Protein AF-H1W0M3-F1 (afdb_monomer_lite)

Radius of gyration: 26.69 Å; chains: 1; bounding box: 44×54×62 Å

Sequence (100 aa):
MSAAAMDHSSKRPPLNLEHHFSTVTQRRTPSKMKEYYKYFEIPGIGNLAGGLPHSSLFPFDTLEAQAAKPERWEPSPIPDDGTTAGKDKEKDVKAAGHVT

Foldseek 3Di:
DDDPPDPPVPDDDDDDPCVPDDPVRVPDDDDPLVVCVVVVPPPPDDDPPNPDDDPVVDPDDDDDDDDDDPVVDDDDDDDDPDDDDDDDDDDDPPDPDDDD

Organism: Colletotrichum higginsianum (strain IMI 349063) (NCBI:txid759273)

pLDDT: mean 77.93, std 18.95, range [37.31, 97.81]

Structure (mmCIF, N/CA/C/O backbone):
data_AF-H1W0M3-F1
#
_entry.id   AF-H1W0M3-F1
#
loop_
_atom_site.group_PDB
_atom_site.id
_atom_site.type_symbol
_atom_site.label_atom_id
_atom_site.label_alt_id
_atom_site.label_comp_id
_atom_site.label_asym_id
_atom_site.label_entity_id
_atom_site.label_seq_id
_atom_site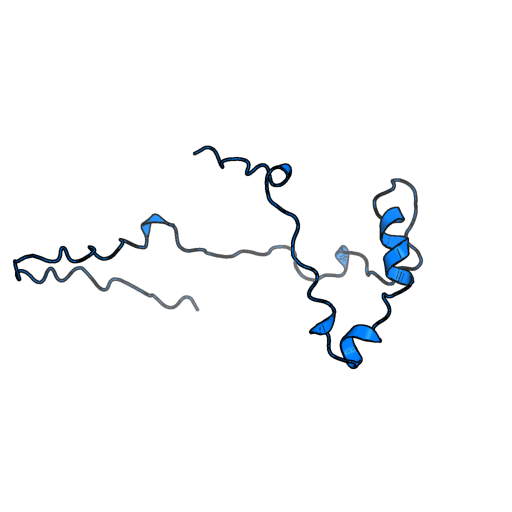.pdbx_PDB_ins_code
_atom_site.Cartn_x
_atom_site.Cartn_y
_atom_site.Cartn_z
_atom_site.occupancy
_atom_site.B_iso_or_equiv
_atom_site.auth_seq_id
_atom_site.auth_comp_id
_atom_site.auth_asym_id
_atom_site.auth_atom_id
_atom_site.pdbx_PDB_model_num
ATOM 1 N N . MET A 1 1 ? -25.664 14.141 10.053 1.00 38.41 1 MET A N 1
ATOM 2 C CA . MET A 1 1 ? -24.630 15.193 9.962 1.00 38.41 1 MET A CA 1
ATOM 3 C C . MET A 1 1 ? -23.968 15.082 8.599 1.00 38.41 1 MET A C 1
ATOM 5 O O . MET A 1 1 ? -23.523 13.997 8.256 1.00 38.41 1 MET A O 1
ATOM 9 N N . SER A 1 2 ? -24.004 16.146 7.795 1.00 37.31 2 SER A N 1
ATOM 10 C CA . SER A 1 2 ? -23.444 16.155 6.439 1.00 37.31 2 SER A CA 1
ATOM 11 C C . SER A 1 2 ? -21.925 16.281 6.531 1.00 37.31 2 SER A C 1
ATOM 13 O O . SER A 1 2 ? -21.436 17.300 7.013 1.00 37.31 2 SER A O 1
ATOM 15 N N . ALA A 1 3 ? -21.177 15.265 6.100 1.00 45.62 3 ALA A N 1
ATOM 16 C CA . ALA A 1 3 ? -19.742 15.414 5.896 1.00 45.62 3 ALA A CA 1
ATOM 17 C C . ALA A 1 3 ? -19.546 16.481 4.811 1.00 45.62 3 ALA A C 1
ATOM 19 O O . ALA A 1 3 ? -20.013 16.313 3.686 1.00 45.62 3 ALA A O 1
ATOM 20 N N . ALA A 1 4 ? -18.938 17.614 5.162 1.00 53.72 4 ALA A N 1
ATOM 21 C CA . ALA A 1 4 ? -18.589 18.632 4.185 1.00 53.72 4 ALA A CA 1
ATOM 22 C C . ALA A 1 4 ? -17.606 18.005 3.186 1.00 53.72 4 ALA A C 1
ATOM 24 O O . ALA A 1 4 ? -16.470 17.693 3.545 1.00 53.72 4 ALA A O 1
ATOM 25 N N . ALA A 1 5 ? -18.060 17.771 1.955 1.00 58.09 5 ALA A N 1
ATOM 26 C CA . ALA A 1 5 ? -17.203 17.345 0.862 1.00 58.09 5 ALA A CA 1
ATOM 27 C C . ALA A 1 5 ? -16.166 18.453 0.626 1.00 58.09 5 ALA A C 1
ATOM 29 O O . ALA A 1 5 ? -16.480 19.517 0.096 1.00 58.09 5 ALA A O 1
ATOM 30 N N . MET A 1 6 ? -14.946 18.245 1.114 1.00 62.88 6 MET A N 1
ATOM 31 C CA . MET A 1 6 ? -13.849 19.187 0.932 1.00 62.88 6 MET A CA 1
ATOM 32 C C . MET A 1 6 ? -13.426 19.146 -0.538 1.00 62.88 6 MET A C 1
ATOM 34 O O . MET A 1 6 ? -12.832 18.168 -0.982 1.00 62.88 6 MET A O 1
ATOM 38 N N . ASP A 1 7 ? -13.721 20.203 -1.296 1.00 72.38 7 ASP A N 1
ATOM 39 C CA . ASP A 1 7 ? -13.199 20.373 -2.652 1.00 72.38 7 ASP A CA 1
ATOM 40 C C . ASP A 1 7 ? -11.684 20.636 -2.598 1.00 72.38 7 ASP A C 1
ATOM 42 O O . ASP A 1 7 ? -11.211 21.734 -2.282 1.00 72.38 7 ASP A O 1
ATOM 46 N N . HIS A 1 8 ? -10.908 19.588 -2.875 1.00 74.88 8 HIS A N 1
ATOM 47 C CA . HIS A 1 8 ? -9.449 19.626 -2.895 1.00 74.88 8 HIS A CA 1
ATOM 48 C C . HIS A 1 8 ? -8.881 20.384 -4.107 1.00 74.88 8 HIS A C 1
ATOM 50 O O . HIS A 1 8 ? -7.703 20.735 -4.075 1.00 74.88 8 HIS A O 1
ATOM 56 N N . SER A 1 9 ? -9.691 20.689 -5.132 1.00 76.88 9 SER A N 1
ATOM 57 C CA . SER A 1 9 ? -9.253 21.398 -6.343 1.00 76.88 9 SER A CA 1
ATOM 58 C C . SER A 1 9 ? -8.918 22.871 -6.093 1.00 76.88 9 SER A C 1
ATOM 60 O O . SER A 1 9 ? -8.188 23.477 -6.874 1.00 76.88 9 SER A O 1
ATOM 62 N N . SER A 1 10 ? -9.441 23.455 -5.013 1.00 84.25 10 SER A N 1
ATOM 63 C CA . SER A 1 10 ? -9.218 24.859 -4.637 1.00 84.25 10 SER A CA 1
ATOM 64 C C . SER A 1 10 ? -7.898 25.105 -3.888 1.00 84.25 10 SER A C 1
ATOM 66 O O . SER A 1 10 ? -7.490 26.251 -3.691 1.00 84.25 10 SER A O 1
ATOM 68 N N . LYS A 1 11 ? -7.214 24.042 -3.445 1.00 86.94 11 LYS A N 1
ATOM 69 C CA . LYS A 1 11 ? -5.976 24.128 -2.657 1.00 86.94 11 LYS A CA 1
ATOM 70 C C . LYS A 1 11 ? -4.760 24.173 -3.579 1.00 86.94 11 LYS A C 1
ATOM 72 O O . LYS A 1 11 ? -4.726 23.524 -4.620 1.00 86.94 11 LYS A O 1
ATOM 77 N N . ARG A 1 12 ? -3.723 24.912 -3.168 1.00 91.88 12 ARG A N 1
ATOM 78 C CA . ARG A 1 12 ? -2.433 24.902 -3.877 1.00 91.88 12 ARG A CA 1
ATOM 79 C C . ARG A 1 12 ? -1.848 23.480 -3.892 1.00 91.88 12 ARG A C 1
ATOM 81 O O . ARG A 1 12 ? -1.987 22.776 -2.887 1.00 91.88 12 ARG A O 1
ATOM 88 N N . PRO A 1 13 ? -1.178 23.070 -4.982 1.00 90.19 13 PRO A N 1
ATOM 89 C CA . PRO A 1 13 ? -0.524 21.772 -5.037 1.00 90.19 13 PRO A CA 1
ATOM 90 C C . PRO A 1 13 ? 0.593 21.665 -3.982 1.00 90.19 13 PRO A C 1
ATOM 92 O O . PRO A 1 13 ? 1.164 22.689 -3.587 1.00 90.19 13 PRO A O 1
ATOM 95 N N . PRO A 1 14 ? 0.926 20.443 -3.525 1.00 93.12 14 PRO A N 1
ATOM 96 C CA . PRO A 1 14 ? 2.0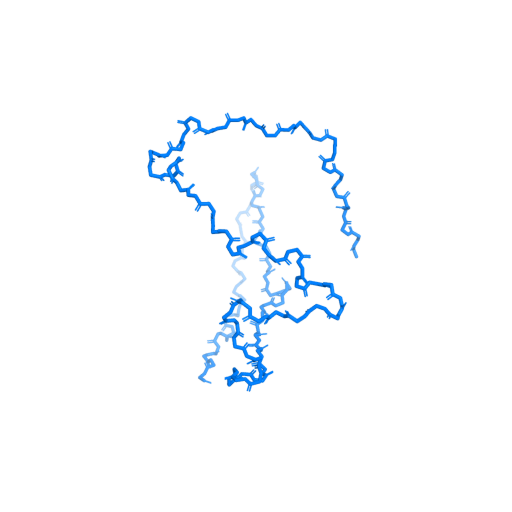49 20.216 -2.620 1.00 93.12 14 PRO A CA 1
ATOM 97 C C . PRO A 1 14 ? 3.384 20.701 -3.203 1.00 93.12 14 PRO A C 1
ATOM 99 O O . PRO A 1 14 ? 3.595 20.665 -4.415 1.00 93.12 14 PRO A O 1
ATOM 102 N N . LEU A 1 15 ? 4.307 21.119 -2.330 1.00 95.81 15 LEU A N 1
ATOM 103 C CA . LEU A 1 15 ? 5.677 21.446 -2.732 1.00 95.81 15 LEU A CA 1
ATOM 104 C C . LEU A 1 15 ? 6.44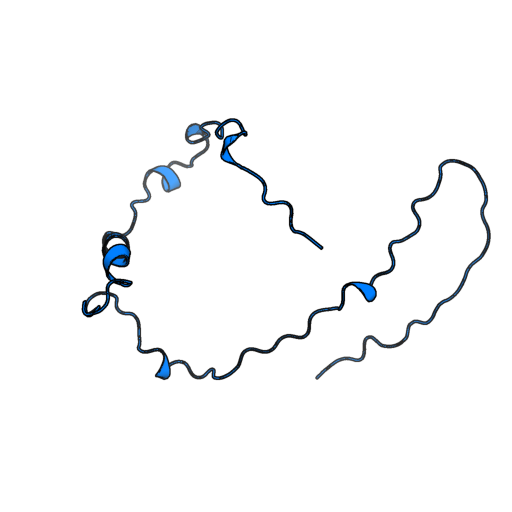1 20.168 -3.114 1.00 95.81 15 LEU A C 1
ATOM 106 O O . LEU A 1 15 ? 6.248 19.122 -2.491 1.00 95.81 15 LEU A O 1
ATOM 110 N N . ASN A 1 16 ? 7.344 20.255 -4.096 1.00 95.94 16 ASN A N 1
ATOM 111 C CA . ASN A 1 16 ? 8.261 19.157 -4.394 1.00 95.94 16 ASN A CA 1
ATOM 112 C C . ASN A 1 16 ? 9.330 19.042 -3.284 1.00 95.94 16 ASN A C 1
ATOM 114 O O . ASN A 1 16 ? 10.119 19.962 -3.066 1.00 95.94 16 ASN A O 1
ATOM 118 N N . LEU A 1 17 ? 9.362 17.891 -2.609 1.00 97.06 17 LEU A N 1
ATOM 119 C CA . LEU A 1 17 ? 10.300 17.553 -1.534 1.00 97.06 17 LEU A CA 1
ATOM 120 C C . LEU A 1 17 ? 11.216 16.363 -1.887 1.00 97.06 17 LEU A C 1
ATOM 122 O O . LEU A 1 17 ? 11.809 15.755 -1.001 1.00 97.06 17 LEU A O 1
ATOM 126 N N . GLU A 1 18 ? 11.362 16.016 -3.169 1.00 95.88 18 GLU A N 1
ATOM 127 C CA . GLU A 1 18 ? 12.165 14.873 -3.644 1.00 95.88 18 GLU A CA 1
ATOM 128 C C . GLU A 1 18 ? 13.641 14.950 -3.222 1.00 95.88 18 GLU A C 1
ATOM 130 O O . GLU A 1 18 ? 14.287 13.922 -3.023 1.00 95.88 18 GLU A O 1
ATOM 135 N N . HIS A 1 19 ? 14.172 16.156 -3.005 1.00 95.38 19 HIS A N 1
ATOM 136 C CA . HIS A 1 19 ? 15.532 16.374 -2.502 1.00 95.38 19 HIS A CA 1
ATOM 137 C C . HIS A 1 19 ? 15.755 15.845 -1.071 1.00 95.38 19 HIS A C 1
ATOM 139 O O . HIS A 1 19 ? 16.900 15.675 -0.658 1.00 95.38 19 HIS A O 1
ATOM 145 N N . HIS A 1 20 ? 14.688 15.539 -0.326 1.00 97.56 20 HIS A N 1
ATOM 146 C CA . HIS A 1 20 ? 14.764 14.865 0.972 1.00 97.56 20 HIS A CA 1
ATOM 147 C C . HIS A 1 20 ? 14.777 13.332 0.869 1.00 97.56 20 HIS A C 1
ATOM 149 O O . HIS A 1 20 ? 14.882 12.645 1.887 1.00 97.56 20 HIS A O 1
ATOM 155 N N . PHE A 1 21 ? 14.664 12.756 -0.331 1.00 97.75 21 PHE A N 1
ATOM 156 C CA . PHE A 1 21 ? 14.738 11.309 -0.488 1.00 97.75 21 PHE A CA 1
ATOM 157 C C . PHE A 1 21 ? 16.157 10.798 -0.253 1.00 97.75 21 PHE A C 1
ATOM 159 O O . PHE A 1 21 ? 17.122 11.293 -0.831 1.00 97.75 21 PHE A O 1
ATOM 166 N N . SER A 1 22 ? 16.269 9.737 0.549 1.00 97.81 22 SER A N 1
ATOM 167 C CA . SER A 1 22 ? 17.520 8.990 0.672 1.00 97.81 22 SER A CA 1
ATOM 168 C C . SER A 1 22 ? 17.945 8.406 -0.680 1.00 97.81 22 SER A C 1
ATOM 170 O O . SER A 1 22 ? 17.102 8.059 -1.514 1.00 97.81 22 SER A O 1
ATOM 172 N N . THR A 1 23 ? 19.246 8.182 -0.867 1.00 97.31 23 THR A N 1
ATOM 173 C CA . THR A 1 23 ? 19.781 7.507 -2.062 1.00 97.31 23 THR A CA 1
ATOM 174 C C . THR A 1 23 ? 19.143 6.132 -2.287 1.00 97.31 23 THR A C 1
ATOM 176 O O . THR A 1 23 ? 18.941 5.714 -3.424 1.00 97.31 23 THR A O 1
ATOM 179 N N . VAL A 1 24 ? 18.790 5.423 -1.208 1.00 97.50 24 VAL A N 1
ATOM 180 C CA . VAL A 1 24 ? 18.101 4.126 -1.289 1.00 97.50 24 VAL A CA 1
ATOM 181 C C . VAL A 1 24 ? 16.688 4.301 -1.838 1.00 97.50 24 VAL A C 1
ATOM 183 O O . VAL A 1 24 ? 16.279 3.538 -2.707 1.00 97.50 24 VAL A O 1
ATOM 186 N N . THR A 1 25 ? 15.951 5.313 -1.373 1.00 97.19 25 THR A N 1
ATOM 187 C CA . THR A 1 25 ? 14.594 5.620 -1.848 1.00 97.19 25 THR A CA 1
ATOM 188 C C . THR A 1 25 ? 14.593 5.972 -3.331 1.00 97.19 25 THR A C 1
ATOM 190 O O . THR A 1 25 ? 13.788 5.418 -4.072 1.00 97.19 25 THR A O 1
ATOM 193 N N . GLN A 1 26 ? 15.533 6.809 -3.779 1.00 96.19 26 GLN A N 1
ATOM 194 C CA . GLN A 1 26 ? 15.654 7.211 -5.187 1.00 96.19 26 GLN A CA 1
ATOM 195 C C . GLN A 1 26 ? 15.932 6.030 -6.132 1.00 96.19 26 GLN A C 1
ATOM 197 O O . GLN A 1 26 ? 15.560 6.070 -7.299 1.00 96.19 26 GLN A O 1
ATOM 202 N N . ARG A 1 27 ? 16.575 4.964 -5.639 1.00 97.06 27 ARG A N 1
ATOM 203 C CA . ARG A 1 27 ? 16.905 3.764 -6.429 1.00 97.06 27 ARG A CA 1
ATOM 204 C C . ARG A 1 27 ? 15.804 2.701 -6.436 1.00 97.06 27 ARG A C 1
ATOM 206 O O . ARG A 1 27 ? 15.945 1.700 -7.138 1.00 97.06 27 ARG A O 1
ATOM 213 N N . ARG A 1 28 ? 14.728 2.864 -5.656 1.00 96.31 28 ARG A N 1
ATOM 214 C CA . ARG A 1 28 ? 13.614 1.905 -5.649 1.00 96.31 28 ARG A CA 1
ATOM 215 C C . ARG A 1 28 ? 12.886 1.959 -6.987 1.00 96.31 28 ARG A C 1
ATOM 217 O O . ARG A 1 28 ? 12.443 3.017 -7.416 1.00 96.31 28 ARG A O 1
ATOM 224 N N . THR A 1 29 ? 12.709 0.800 -7.607 1.00 96.69 29 THR A N 1
ATOM 225 C CA . THR A 1 29 ? 11.891 0.643 -8.812 1.00 96.69 29 THR A CA 1
ATOM 226 C C . THR A 1 29 ? 10.580 -0.061 -8.453 1.00 96.69 29 THR A C 1
ATOM 228 O O . THR A 1 29 ? 10.585 -0.993 -7.641 1.00 96.69 29 THR A O 1
ATOM 231 N N . PRO A 1 30 ? 9.429 0.385 -8.988 1.00 94.31 30 PRO A N 1
ATOM 232 C CA . PRO A 1 30 ? 8.168 -0.310 -8.771 1.00 94.31 30 PRO A CA 1
ATOM 233 C C . PRO A 1 30 ? 8.203 -1.699 -9.424 1.00 94.31 30 PRO A C 1
ATOM 235 O O . PRO A 1 30 ? 8.838 -1.905 -10.458 1.00 94.31 30 PRO A O 1
ATOM 238 N N . SER A 1 31 ? 7.499 -2.665 -8.828 1.00 92.44 31 SER A N 1
ATOM 239 C CA . SER A 1 31 ? 7.360 -3.994 -9.428 1.00 92.44 31 SER A CA 1
ATOM 240 C C . SER A 1 31 ? 6.584 -3.903 -10.739 1.00 92.44 31 SER A C 1
ATOM 242 O O . SER A 1 31 ? 5.455 -3.411 -10.747 1.00 92.44 31 SER A O 1
ATOM 244 N N . LYS A 1 32 ? 7.139 -4.471 -11.815 1.00 89.88 32 LYS A N 1
ATOM 245 C CA . LYS A 1 32 ? 6.439 -4.606 -13.102 1.00 89.88 32 LYS A CA 1
ATOM 246 C C . LYS A 1 32 ? 5.118 -5.371 -12.969 1.00 89.88 32 LYS A C 1
ATOM 248 O O . LYS A 1 32 ? 4.175 -5.091 -13.693 1.00 89.88 32 LYS A O 1
ATOM 253 N N . MET A 1 33 ? 5.010 -6.288 -11.999 1.00 87.88 33 MET A N 1
ATOM 254 C CA . MET A 1 33 ? 3.768 -7.028 -11.738 1.00 87.88 33 MET A CA 1
ATOM 255 C C . MET A 1 33 ? 2.614 -6.100 -11.327 1.00 87.88 33 MET A C 1
ATOM 257 O O . MET A 1 33 ? 1.459 -6.360 -11.654 1.00 87.88 33 MET A O 1
ATOM 261 N N . LYS A 1 34 ? 2.919 -4.982 -10.654 1.00 89.12 34 LYS A N 1
ATOM 262 C CA . LYS A 1 34 ? 1.905 -4.016 -10.212 1.00 89.12 34 LYS A CA 1
ATOM 263 C C . LYS A 1 34 ? 1.227 -3.308 -11.389 1.00 89.12 34 LYS A C 1
ATOM 265 O O . LYS A 1 34 ? 0.078 -2.903 -11.265 1.00 89.12 34 LYS A O 1
ATOM 270 N N . GLU A 1 35 ? 1.889 -3.199 -12.541 1.00 88.81 35 GLU A N 1
ATOM 271 C CA . GLU A 1 35 ? 1.293 -2.601 -13.742 1.00 88.81 35 GLU A CA 1
ATOM 272 C C . GLU A 1 35 ? 0.104 -3.412 -14.273 1.00 88.81 35 GLU A C 1
ATOM 274 O O . GLU A 1 35 ? -0.780 -2.842 -14.910 1.00 88.81 35 GLU A O 1
ATOM 279 N N . TYR A 1 36 ? 0.043 -4.717 -13.983 1.00 87.50 36 TYR A N 1
ATOM 280 C CA . TYR A 1 36 ? -1.062 -5.582 -14.402 1.00 87.50 36 TYR A CA 1
ATOM 281 C C . TYR A 1 36 ? -2.325 -5.425 -13.548 1.00 87.50 36 TYR A C 1
ATOM 283 O O . TYR A 1 36 ? -3.380 -5.904 -13.955 1.00 87.50 36 TYR A O 1
ATOM 291 N N . TYR A 1 37 ? -2.267 -4.717 -12.412 1.00 88.19 37 TYR A N 1
ATOM 292 C CA . TYR A 1 37 ? -3.432 -4.541 -11.531 1.00 88.19 37 TYR A CA 1
ATOM 293 C C . TYR A 1 37 ? -4.580 -3.799 -12.227 1.00 88.19 37 TYR A C 1
ATOM 295 O O . TYR A 1 37 ? -5.737 -4.067 -11.930 1.00 88.19 37 TYR A O 1
ATOM 303 N N . LYS A 1 38 ? -4.286 -2.958 -13.230 1.00 89.69 38 LYS A N 1
ATOM 304 C CA . LYS A 1 38 ? -5.310 -2.315 -14.076 1.00 89.69 38 LYS A CA 1
ATOM 305 C C . LYS A 1 38 ? -6.229 -3.306 -14.801 1.00 89.69 38 LYS A C 1
ATOM 307 O O . LYS A 1 38 ? -7.304 -2.920 -15.238 1.00 89.69 38 LYS A O 1
ATOM 312 N N . TYR A 1 39 ? -5.798 -4.558 -14.962 1.00 89.00 39 TYR A N 1
ATOM 313 C CA . TYR A 1 39 ? -6.583 -5.604 -15.611 1.00 89.00 39 TYR A CA 1
ATOM 314 C C . TYR A 1 39 ? -7.379 -6.462 -14.617 1.00 89.00 39 TYR A C 1
ATOM 316 O O . TYR A 1 39 ? -8.238 -7.216 -15.056 1.00 89.00 39 TYR A O 1
ATOM 324 N N . PHE A 1 40 ? -7.128 -6.364 -13.303 1.00 85.94 40 PHE A N 1
ATOM 325 C CA . PHE A 1 40 ? -7.793 -7.211 -12.298 1.00 85.94 40 PHE A CA 1
ATOM 326 C C . PHE A 1 40 ? -9.286 -6.901 -12.161 1.00 85.94 40 PHE A C 1
ATOM 328 O O . PHE A 1 40 ? -10.063 -7.787 -11.823 1.00 85.94 40 PHE A O 1
ATOM 335 N N . GLU A 1 41 ? -9.682 -5.655 -12.422 1.00 84.56 41 GLU A N 1
ATOM 336 C CA . GLU A 1 41 ? -11.074 -5.205 -12.313 1.00 84.56 41 GLU A CA 1
ATOM 337 C C . GLU A 1 41 ? -11.886 -5.458 -13.591 1.00 84.56 41 GLU A C 1
ATOM 339 O O . GLU A 1 41 ? -13.103 -5.294 -13.581 1.00 84.56 41 GLU A O 1
ATOM 344 N N . ILE A 1 42 ? -11.239 -5.852 -14.696 1.00 90.31 42 ILE A N 1
ATOM 345 C CA . ILE A 1 42 ? -11.917 -6.045 -15.980 1.00 90.31 42 ILE A CA 1
ATOM 346 C C . ILE A 1 42 ? -12.632 -7.403 -15.977 1.00 90.31 42 ILE A C 1
ATOM 348 O O . ILE A 1 42 ? -11.964 -8.444 -15.934 1.00 90.31 42 ILE A O 1
ATOM 352 N N . PRO A 1 43 ? -13.975 -7.435 -16.084 1.00 89.81 43 PRO A N 1
ATOM 353 C CA . PRO A 1 43 ? -14.709 -8.691 -16.146 1.00 89.81 43 PRO A CA 1
ATOM 354 C C . PRO A 1 43 ? -14.262 -9.539 -17.344 1.00 89.81 43 PRO A C 1
ATOM 356 O O . PRO A 1 43 ? -14.108 -9.034 -18.454 1.00 89.81 43 PRO A O 1
ATOM 359 N N . GLY A 1 44 ? -14.070 -10.841 -17.125 1.00 86.62 44 GLY A N 1
ATOM 360 C CA . GLY A 1 44 ? -13.678 -11.790 -18.174 1.00 86.62 44 GLY A CA 1
ATOM 361 C C . GLY A 1 44 ? -12.169 -11.926 -18.414 1.00 86.62 44 GLY A C 1
ATOM 362 O O . GLY A 1 44 ? -11.770 -12.824 -19.153 1.00 86.62 44 GLY A O 1
ATOM 363 N N . ILE A 1 45 ? -11.318 -11.115 -17.771 1.00 86.31 45 ILE A N 1
ATOM 364 C CA . ILE A 1 45 ? -9.860 -11.304 -17.801 1.00 86.31 45 ILE A CA 1
ATOM 365 C C . ILE A 1 45 ? -9.421 -12.124 -16.582 1.00 86.31 45 ILE A C 1
ATOM 367 O O . ILE A 1 45 ? -9.524 -11.683 -15.440 1.00 86.31 45 ILE A O 1
ATOM 371 N N . GLY A 1 46 ? -8.907 -13.331 -16.825 1.00 78.62 46 GLY A N 1
ATOM 372 C CA . GLY A 1 46 ? -8.369 -14.196 -15.774 1.00 78.62 46 GLY A CA 1
ATOM 373 C C . GLY A 1 46 ? -6.970 -13.768 -15.320 1.00 78.62 46 GLY A C 1
ATOM 374 O O . GLY A 1 46 ? -6.054 -13.645 -16.134 1.00 78.62 46 GLY A O 1
ATOM 375 N N . ASN A 1 47 ? -6.774 -13.595 -14.012 1.00 77.00 47 ASN A N 1
ATOM 376 C CA . ASN A 1 47 ? -5.459 -13.338 -13.425 1.00 77.00 47 ASN A CA 1
ATOM 377 C C . ASN A 1 47 ? -4.701 -14.653 -13.168 1.00 77.00 47 ASN A C 1
ATOM 379 O O . ASN A 1 47 ? -4.857 -15.270 -12.118 1.00 77.00 47 ASN A O 1
ATOM 383 N N . LEU A 1 48 ? -3.862 -15.070 -14.122 1.00 77.75 48 LEU A N 1
ATOM 384 C CA . LEU A 1 48 ? -3.023 -16.277 -14.006 1.00 77.75 48 LEU A CA 1
ATOM 385 C C . LEU A 1 48 ? -1.585 -15.990 -13.537 1.00 77.75 48 LEU A C 1
ATOM 387 O O . LEU A 1 48 ? -0.819 -16.918 -13.299 1.00 77.75 48 LEU A O 1
ATOM 391 N N . ALA A 1 49 ? -1.205 -14.715 -13.418 1.00 71.69 49 ALA A N 1
ATOM 392 C CA . ALA A 1 49 ? 0.179 -14.300 -13.171 1.00 71.69 49 ALA A CA 1
ATOM 393 C C . ALA A 1 49 ? 0.424 -13.752 -11.753 1.00 71.69 49 ALA A C 1
ATOM 395 O O . ALA A 1 49 ? 1.570 -13.665 -11.320 1.00 71.69 49 ALA A O 1
ATOM 396 N N . GLY A 1 50 ? -0.631 -13.362 -11.028 1.00 71.88 50 GLY A N 1
ATOM 397 C CA . GLY A 1 50 ? -0.526 -12.566 -9.802 1.00 71.88 50 GLY A CA 1
ATOM 398 C C . GLY A 1 50 ? -0.134 -13.316 -8.528 1.00 71.88 50 GLY A C 1
ATOM 399 O O . GLY A 1 50 ? 0.050 -12.665 -7.506 1.00 71.88 50 GLY A O 1
ATOM 400 N N . GLY A 1 51 ? -0.028 -14.649 -8.549 1.00 83.12 51 GLY A N 1
ATOM 401 C CA . GLY A 1 51 ? 0.329 -15.449 -7.366 1.00 83.12 51 GLY A CA 1
ATOM 402 C C . GLY A 1 51 ? -0.604 -15.270 -6.156 1.00 83.12 51 GLY A C 1
ATOM 403 O O . GLY A 1 51 ? -0.244 -15.668 -5.051 1.00 83.12 51 GLY A O 1
ATOM 404 N N . LEU A 1 52 ? -1.777 -14.654 -6.344 1.00 86.62 52 LEU A N 1
ATOM 405 C CA . LEU A 1 52 ? -2.761 -14.430 -5.291 1.00 86.62 52 LEU A CA 1
ATOM 406 C C . LEU A 1 52 ? -3.540 -15.733 -5.062 1.00 86.62 52 LEU A C 1
ATOM 408 O O . LEU A 1 52 ? -4.151 -16.235 -6.010 1.00 86.62 52 LEU A O 1
ATOM 412 N N . PRO A 1 53 ? -3.525 -16.301 -3.845 1.00 89.75 53 PRO A N 1
ATOM 413 C CA . PRO A 1 53 ? -4.305 -17.492 -3.544 1.00 89.75 53 PRO A CA 1
ATOM 414 C C . PRO A 1 53 ? -5.804 -17.193 -3.630 1.00 89.75 53 PRO A C 1
ATOM 416 O O . PRO A 1 53 ? -6.246 -16.054 -3.461 1.00 89.75 53 PRO A O 1
ATOM 419 N N . HIS A 1 54 ? -6.595 -18.236 -3.874 1.00 89.88 54 HIS A N 1
ATOM 420 C CA . HIS A 1 54 ? -8.048 -18.123 -3.844 1.00 89.88 54 HIS A CA 1
ATOM 421 C C . HIS A 1 54 ? -8.527 -17.771 -2.426 1.00 89.88 54 HIS A C 1
ATOM 423 O O . HIS A 1 54 ? -8.033 -18.340 -1.451 1.00 89.88 54 HIS A O 1
ATOM 429 N N . SER A 1 55 ? -9.501 -16.864 -2.300 1.00 91.06 55 SER A N 1
ATOM 430 C CA . SER A 1 55 ? -9.960 -16.345 -1.001 1.00 91.06 55 SER A CA 1
ATOM 431 C C . SER A 1 55 ? -10.509 -17.424 -0.065 1.00 91.06 55 SER A C 1
ATOM 433 O O . SER A 1 55 ? -10.366 -17.300 1.145 1.00 91.06 55 SER A O 1
ATOM 435 N N . SER A 1 56 ? -11.060 -18.517 -0.606 1.00 93.69 56 SER A N 1
ATOM 436 C CA . SER A 1 56 ? -11.550 -19.656 0.189 1.00 93.69 56 SER A CA 1
ATOM 437 C C . SER A 1 56 ? -10.456 -20.418 0.945 1.00 93.69 56 SER A C 1
ATOM 439 O O . SER A 1 56 ? -10.768 -21.321 1.713 1.00 93.69 56 SER A O 1
ATOM 441 N N . LEU A 1 57 ? -9.179 -20.136 0.671 1.00 95.12 57 LEU A N 1
ATOM 442 C CA . LEU A 1 57 ? -8.051 -20.734 1.385 1.00 95.12 57 LEU A CA 1
ATOM 443 C C . LEU A 1 57 ? -7.725 -19.986 2.682 1.00 95.12 57 LEU A C 1
ATOM 445 O O . LEU A 1 57 ? -6.906 -20.462 3.466 1.00 95.12 57 LEU A O 1
ATOM 449 N N . PHE A 1 58 ? -8.324 -18.816 2.911 1.00 95.62 58 PHE A N 1
ATOM 450 C CA . PHE A 1 58 ? -8.121 -18.060 4.138 1.00 95.62 58 PHE A CA 1
ATOM 451 C C . PHE A 1 58 ? -9.055 -18.588 5.240 1.00 95.62 58 PHE A C 1
ATOM 453 O O . PHE A 1 58 ? -10.268 -18.586 5.043 1.00 95.62 58 PHE A O 1
ATOM 460 N N . PRO A 1 59 ? -8.531 -19.029 6.401 1.00 95.50 59 PRO A N 1
ATOM 461 C CA . PRO A 1 59 ? -9.317 -19.666 7.460 1.00 95.50 59 PRO A CA 1
ATOM 462 C C . PRO A 1 59 ? -9.972 -18.631 8.390 1.00 95.50 59 PRO A C 1
ATOM 464 O O . PRO A 1 59 ? -9.875 -18.730 9.612 1.00 95.50 59 PRO A O 1
ATOM 467 N N . PHE A 1 60 ? -10.579 -17.597 7.814 1.00 95.12 60 PHE A N 1
ATOM 468 C CA . PHE A 1 60 ? -11.224 -16.518 8.554 1.00 95.12 60 PHE A CA 1
ATOM 469 C C . PHE A 1 60 ? -12.558 -16.189 7.896 1.00 95.12 60 PHE A C 1
ATOM 471 O O . PHE A 1 60 ? -12.585 -15.644 6.794 1.00 95.12 60 PHE A O 1
ATOM 478 N N . ASP A 1 61 ? -13.648 -16.497 8.594 1.00 93.88 61 ASP A N 1
ATOM 479 C CA . ASP A 1 61 ? -15.001 -16.220 8.107 1.00 93.88 61 ASP A CA 1
ATOM 480 C C . ASP A 1 61 ? -15.488 -14.834 8.545 1.00 93.88 61 ASP A C 1
ATOM 482 O O . ASP A 1 61 ? -16.104 -14.106 7.767 1.00 93.88 61 ASP A O 1
ATOM 486 N N . THR A 1 62 ? -15.199 -14.448 9.793 1.00 95.19 62 THR A N 1
ATOM 487 C CA . THR A 1 62 ? -15.676 -13.197 10.390 1.00 95.19 62 THR A CA 1
ATOM 488 C C . THR A 1 62 ? -14.552 -12.428 11.079 1.00 95.19 62 THR A C 1
ATOM 490 O O . THR A 1 62 ? -13.637 -13.002 11.672 1.00 95.19 62 THR A O 1
ATOM 493 N N . LEU A 1 63 ? -14.619 -11.097 10.986 1.00 94.44 63 LEU A N 1
ATOM 494 C CA . LEU A 1 63 ? -13.750 -10.169 11.706 1.00 94.44 63 LEU A CA 1
ATOM 495 C C . LEU A 1 63 ? -14.640 -9.203 12.489 1.00 94.44 63 LEU A C 1
ATOM 497 O O . LEU A 1 63 ? -15.310 -8.354 11.903 1.00 94.44 63 LEU A O 1
ATOM 501 N N . GLU A 1 64 ? -14.660 -9.357 13.811 1.00 95.56 64 GLU A N 1
ATOM 502 C CA . GLU A 1 64 ? -15.483 -8.561 14.722 1.00 95.56 64 GLU A CA 1
ATOM 503 C C . GLU A 1 64 ? -14.600 -7.721 15.643 1.00 95.56 64 GLU A C 1
ATOM 505 O O . GLU A 1 64 ? -13.542 -8.157 16.096 1.00 95.56 64 GLU A O 1
ATOM 510 N N . ALA A 1 65 ? -15.034 -6.493 15.918 1.00 94.56 65 ALA A N 1
ATOM 511 C CA . ALA A 1 65 ? -14.346 -5.593 16.829 1.00 94.56 65 ALA A CA 1
ATOM 512 C C . ALA A 1 65 ? -15.362 -4.772 17.623 1.00 94.56 65 ALA A C 1
ATOM 514 O O . ALA A 1 65 ? -16.356 -4.286 17.081 1.00 94.56 65 ALA A O 1
ATOM 515 N N . GLN A 1 66 ? -15.088 -4.577 18.911 1.00 93.19 66 GLN A N 1
ATOM 516 C CA . GLN A 1 66 ? -15.827 -3.640 19.748 1.00 93.19 66 GLN A CA 1
ATOM 517 C C . GLN A 1 66 ? -15.070 -2.314 19.788 1.00 93.19 66 GLN A C 1
ATOM 519 O O . GLN A 1 66 ? -13.931 -2.249 20.246 1.00 93.19 66 GLN A O 1
ATOM 524 N N . ALA A 1 67 ? -15.708 -1.247 19.312 1.00 90.94 67 ALA A N 1
ATOM 525 C CA . ALA A 1 67 ? -15.190 0.109 19.433 1.00 90.94 67 ALA A CA 1
ATOM 526 C C . ALA A 1 67 ? -15.965 0.869 20.513 1.00 90.94 67 ALA A C 1
ATOM 528 O O . ALA A 1 67 ? -17.165 0.653 20.708 1.00 90.94 67 ALA A O 1
ATOM 529 N N . ALA A 1 68 ? -15.286 1.775 21.215 1.00 89.88 68 ALA A N 1
ATOM 530 C CA . ALA A 1 68 ? -15.961 2.664 22.148 1.00 89.88 68 ALA A CA 1
ATOM 531 C C . ALA A 1 68 ? -16.975 3.531 21.394 1.00 89.88 68 ALA A C 1
ATOM 533 O O . ALA A 1 68 ? -16.666 4.109 20.350 1.00 89.88 68 ALA A O 1
ATOM 534 N N . LYS A 1 69 ? -18.182 3.642 21.950 1.00 87.94 69 LYS A N 1
ATOM 535 C CA . LYS A 1 69 ? -19.160 4.609 21.460 1.00 87.94 69 LYS A CA 1
ATOM 536 C C . LYS A 1 69 ? -18.643 6.034 21.720 1.00 87.94 69 LYS A C 1
ATOM 538 O O . LYS A 1 69 ? -18.020 6.240 22.767 1.00 87.94 69 LYS A O 1
ATOM 543 N N . PRO A 1 70 ? -18.900 7.006 20.827 1.00 83.38 70 PRO A N 1
ATOM 544 C CA . PRO A 1 70 ? -18.467 8.391 21.016 1.00 83.38 70 PRO A CA 1
ATOM 545 C C . PRO A 1 70 ? -18.884 8.982 22.369 1.00 83.38 70 PRO A C 1
ATOM 547 O O . PRO A 1 70 ? -18.126 9.730 22.975 1.00 83.38 70 PRO A O 1
ATOM 550 N N . GLU A 1 71 ? -20.048 8.585 22.886 1.00 83.06 71 GLU A N 1
ATOM 551 C CA . GLU A 1 71 ? -20.626 9.085 24.137 1.00 83.06 71 GLU A CA 1
ATOM 552 C C . GLU A 1 71 ? -19.930 8.548 25.401 1.00 83.06 71 GLU A C 1
ATOM 554 O O . GLU A 1 71 ? -20.249 8.974 26.505 1.00 83.06 71 GLU A O 1
ATOM 559 N N . ARG A 1 72 ? -18.976 7.610 25.274 1.00 80.31 72 ARG A N 1
ATOM 560 C CA . ARG A 1 72 ? -18.202 7.080 26.414 1.00 80.31 72 ARG A CA 1
ATOM 561 C C . ARG A 1 72 ? -17.250 8.122 27.009 1.00 80.31 72 ARG A C 1
ATOM 563 O O . ARG A 1 72 ? -16.825 7.967 28.151 1.00 80.31 72 ARG A O 1
ATOM 570 N N . TRP A 1 73 ? -16.856 9.125 26.230 1.00 77.56 73 TRP A N 1
ATOM 571 C CA . TRP A 1 73 ? -15.929 10.159 26.670 1.00 77.56 73 TRP A CA 1
ATOM 572 C C . TRP A 1 73 ? -16.661 11.490 26.828 1.00 77.56 73 TRP A C 1
ATOM 574 O O . TRP A 1 73 ? -17.163 12.048 25.855 1.00 77.56 73 TRP A O 1
ATOM 584 N N . GLU A 1 74 ? -16.699 12.002 28.057 1.00 76.94 74 GLU A N 1
ATOM 585 C CA . GLU A 1 74 ? -17.074 13.388 28.325 1.00 76.94 74 GLU A CA 1
ATOM 586 C C . GLU A 1 74 ? -15.803 14.254 28.237 1.00 76.94 74 GLU A C 1
ATOM 588 O O . GLU A 1 74 ? -14.820 13.950 28.924 1.00 76.94 74 GLU A O 1
ATOM 593 N N . PRO A 1 75 ? -15.778 15.316 27.407 1.00 80.00 75 PRO A N 1
ATOM 594 C CA . PRO A 1 75 ? -14.663 16.249 27.391 1.00 80.00 75 PRO A CA 1
ATOM 595 C C . PRO A 1 75 ? -14.453 16.849 28.778 1.00 80.00 75 PRO A C 1
ATOM 597 O O . PRO A 1 75 ? -15.407 17.309 29.408 1.00 80.00 75 PRO A O 1
ATOM 600 N N . SER A 1 76 ? -13.205 16.889 29.246 1.00 76.31 76 SER A N 1
ATOM 601 C CA . SER A 1 76 ? -12.880 17.663 30.441 1.00 76.31 76 SER A CA 1
ATOM 602 C C . SER A 1 76 ? -13.245 19.134 30.200 1.00 76.31 76 SER A C 1
ATOM 604 O O . SER A 1 76 ? -12.902 19.652 29.129 1.00 76.31 76 SER A O 1
ATOM 606 N N . PRO A 1 77 ? -13.893 19.820 31.161 1.00 81.25 77 PRO A N 1
ATOM 607 C CA . PRO A 1 77 ? -14.146 21.251 31.058 1.00 81.25 77 PRO A CA 1
ATOM 608 C C . PRO A 1 77 ? -12.839 21.988 30.760 1.00 81.25 77 PRO A C 1
ATOM 610 O O . PRO A 1 77 ? -11.827 21.741 31.417 1.00 81.25 77 PRO A O 1
ATOM 613 N N . ILE A 1 78 ? -12.845 22.860 29.752 1.00 77.50 78 ILE A N 1
ATOM 614 C CA . ILE A 1 78 ? -11.720 23.764 29.504 1.00 77.50 78 ILE A CA 1
ATOM 615 C C . ILE A 1 78 ? -11.735 24.769 30.663 1.00 77.50 78 ILE A C 1
ATOM 617 O O . ILE A 1 78 ? -12.761 25.433 30.816 1.00 77.50 78 ILE A O 1
ATOM 621 N N . PRO A 1 79 ? -10.675 24.870 31.488 1.00 74.50 79 PRO A N 1
ATOM 622 C CA . PRO A 1 79 ? -10.629 25.877 32.535 1.00 74.50 79 PRO A CA 1
ATOM 623 C C . PRO A 1 79 ? -10.662 27.259 31.883 1.00 74.50 79 PRO A C 1
ATOM 625 O O . PRO A 1 79 ? -9.803 27.613 31.075 1.00 74.50 79 PRO A O 1
ATOM 628 N N . ASP A 1 80 ? -11.699 28.011 32.210 1.00 68.69 80 ASP A N 1
ATOM 629 C CA . ASP A 1 80 ? -11.796 29.437 31.996 1.00 68.69 80 ASP A CA 1
ATOM 630 C C . ASP A 1 80 ? -10.745 30.126 32.871 1.00 68.69 80 ASP A C 1
ATOM 632 O O . ASP A 1 80 ? -10.687 29.938 34.087 1.00 68.69 80 ASP A O 1
ATOM 636 N N . ASP A 1 81 ? -9.861 30.893 32.234 1.00 62.06 81 ASP A N 1
ATOM 637 C CA . ASP A 1 81 ? -8.858 31.718 32.903 1.00 62.06 81 ASP A CA 1
ATOM 638 C C . ASP A 1 81 ? -9.590 32.823 33.696 1.00 62.06 81 ASP A C 1
ATOM 640 O O . ASP A 1 81 ? -9.800 33.937 33.214 1.00 62.06 81 ASP A O 1
ATOM 644 N N . GLY A 1 82 ? -10.080 32.489 34.896 1.00 57.25 82 GLY A N 1
ATOM 645 C CA . GLY A 1 82 ? -10.802 33.426 35.755 1.00 57.25 82 GLY A CA 1
ATOM 646 C C . GLY A 1 82 ? -11.773 32.821 36.773 1.00 57.25 82 GLY A C 1
ATOM 647 O O . GLY A 1 82 ? -12.971 33.028 36.663 1.00 57.25 82 GLY A O 1
ATOM 648 N N . THR A 1 83 ? -11.241 32.253 37.862 1.00 49.06 83 THR A N 1
ATOM 649 C CA . THR A 1 83 ? -11.894 32.181 39.193 1.00 49.06 83 THR A CA 1
ATOM 650 C C . THR A 1 83 ? -13.154 31.302 39.326 1.00 49.06 83 THR A C 1
ATOM 652 O O 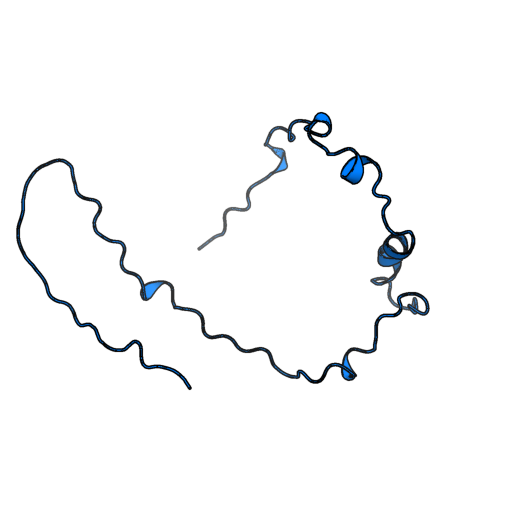. THR A 1 83 ? -14.281 31.765 39.210 1.00 49.06 83 THR A O 1
ATOM 655 N N . THR A 1 84 ? -12.990 30.059 39.789 1.00 40.25 84 THR A N 1
ATOM 656 C CA . THR A 1 84 ? -13.370 29.620 41.156 1.00 40.25 84 THR A CA 1
ATOM 657 C C . THR A 1 84 ? -13.124 28.119 41.332 1.00 40.25 84 THR A C 1
ATOM 659 O O . THR A 1 84 ? -13.702 27.271 40.660 1.00 40.25 84 THR A O 1
ATOM 662 N N . ALA A 1 85 ? -12.264 27.785 42.293 1.00 50.59 85 ALA A N 1
ATOM 663 C CA . ALA A 1 85 ? -12.122 26.434 42.810 1.00 50.59 85 ALA A CA 1
ATOM 664 C C . ALA A 1 85 ? -13.410 26.002 43.534 1.00 50.59 85 ALA A C 1
ATOM 666 O O . ALA A 1 85 ? -13.901 26.731 44.397 1.00 50.59 85 ALA A O 1
ATOM 667 N N . GLY A 1 86 ? -13.915 24.798 43.246 1.00 44.25 86 GLY A N 1
ATOM 668 C CA . GLY A 1 86 ? -14.862 24.134 44.143 1.00 44.25 86 GLY A CA 1
ATOM 669 C C . GLY A 1 86 ? -15.831 23.150 43.497 1.00 44.25 86 GLY A C 1
ATOM 670 O O . GLY A 1 86 ? -16.944 23.524 43.146 1.00 44.25 86 GLY A O 1
ATOM 671 N N . LYS A 1 87 ? -15.452 21.869 43.490 1.00 37.47 87 LYS A N 1
ATOM 672 C CA . LYS A 1 87 ? -16.098 20.769 44.237 1.00 37.47 87 LYS A CA 1
ATOM 673 C C . LYS A 1 87 ? -15.916 19.454 43.497 1.00 37.47 87 LYS A C 1
ATOM 675 O O . LYS A 1 87 ? -16.513 19.211 42.451 1.00 37.47 87 LYS A O 1
ATOM 680 N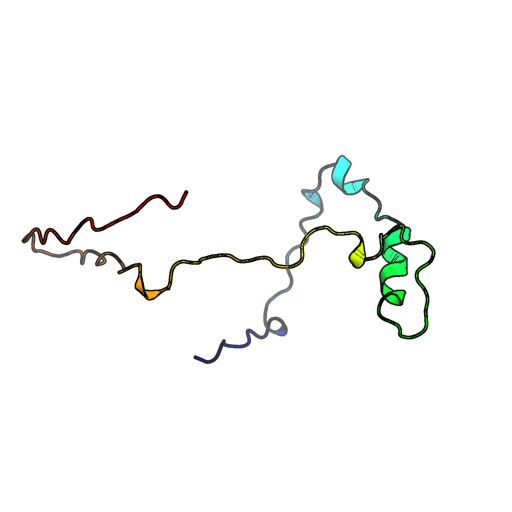 N . ASP A 1 88 ? -15.136 18.601 44.139 1.00 51.28 88 ASP A N 1
ATOM 681 C CA . ASP A 1 88 ? -14.959 17.195 43.836 1.00 51.28 88 ASP A CA 1
ATOM 682 C C . ASP A 1 88 ? -16.331 16.526 43.691 1.00 51.28 88 ASP A C 1
ATOM 684 O O . ASP A 1 88 ? -17.142 16.470 44.620 1.00 51.28 88 ASP A O 1
ATOM 688 N N . LYS A 1 89 ? -16.619 16.052 42.482 1.00 42.59 89 LYS A N 1
ATOM 689 C CA . LYS A 1 89 ? -17.703 15.113 42.214 1.00 42.59 89 LYS A CA 1
ATOM 690 C C . LYS A 1 89 ? -17.034 13.833 41.758 1.00 42.59 89 LYS A C 1
ATOM 692 O O . LYS A 1 89 ? -16.812 13.617 40.572 1.00 42.59 89 LYS A O 1
ATOM 697 N N . GLU A 1 90 ? -16.692 13.022 42.749 1.00 52.34 90 GLU A N 1
ATOM 698 C CA . GLU A 1 90 ? -16.480 11.592 42.597 1.00 52.34 90 GLU A CA 1
ATOM 699 C C . GLU A 1 90 ? -17.627 11.022 41.750 1.00 52.34 90 GLU A C 1
ATOM 701 O O . GLU A 1 90 ? -18.792 11.045 42.152 1.00 52.34 90 GLU A O 1
ATOM 706 N N . LYS A 1 91 ? -17.310 10.609 40.522 1.00 47.94 91 LYS A N 1
ATOM 707 C CA . LYS A 1 91 ? -18.203 9.829 39.672 1.00 47.94 91 LYS A CA 1
ATOM 708 C C . LYS A 1 91 ? -17.473 8.562 39.260 1.00 47.94 91 LYS A C 1
ATOM 710 O O . LYS A 1 91 ? -16.655 8.559 38.348 1.00 47.94 91 LYS A O 1
ATOM 715 N N . ASP A 1 92 ? -17.781 7.518 40.017 1.00 47.16 92 ASP A N 1
ATOM 716 C CA . ASP A 1 92 ? -17.908 6.131 39.592 1.00 47.16 92 ASP A CA 1
ATOM 717 C C . ASP A 1 92 ? -16.846 5.599 38.622 1.00 47.16 92 ASP A C 1
ATOM 719 O O . ASP A 1 92 ? -17.030 5.520 37.407 1.00 47.16 92 ASP A O 1
ATOM 723 N N . VAL A 1 93 ? -15.778 5.052 39.205 1.00 49.44 93 VAL A N 1
ATOM 724 C CA . VAL A 1 93 ? -14.981 3.996 38.576 1.00 49.44 93 VAL A CA 1
ATOM 725 C C . VAL A 1 93 ? -15.853 2.736 38.490 1.00 49.44 93 VAL A C 1
ATOM 727 O O . VAL A 1 93 ? -15.746 1.830 39.313 1.00 49.44 93 VAL A O 1
ATOM 730 N N . LYS A 1 94 ? -16.759 2.655 37.509 1.00 41.75 94 LYS A N 1
ATOM 731 C CA . LYS A 1 94 ? -17.407 1.387 37.154 1.00 41.75 94 LYS A CA 1
ATOM 732 C C . LYS A 1 94 ? -16.870 0.833 35.840 1.00 41.75 94 LYS A C 1
ATOM 734 O O . LYS A 1 94 ? -17.263 1.224 34.749 1.00 41.75 94 LYS A O 1
ATOM 739 N N . ALA A 1 95 ? -16.029 -0.178 36.045 1.00 49.72 95 ALA A N 1
ATOM 740 C CA . ALA A 1 95 ? -15.853 -1.360 35.215 1.00 49.72 95 ALA A CA 1
ATOM 741 C C . ALA A 1 95 ? -15.155 -1.164 33.860 1.00 49.72 95 ALA A C 1
ATOM 743 O O . ALA A 1 95 ? -15.763 -1.251 32.797 1.00 49.72 95 ALA A O 1
ATOM 744 N N . ALA A 1 96 ? -13.823 -1.095 33.904 1.00 49.41 96 ALA A N 1
ATOM 745 C CA . ALA A 1 96 ? -13.029 -1.850 32.939 1.00 49.41 96 ALA A CA 1
ATOM 746 C C . ALA A 1 96 ? -12.967 -3.310 33.424 1.00 49.41 96 ALA A C 1
ATOM 748 O O . ALA A 1 96 ? -12.010 -3.731 34.069 1.00 49.41 96 ALA A O 1
ATOM 749 N N . GLY A 1 97 ? -14.054 -4.052 33.200 1.00 49.69 97 GLY A N 1
ATOM 750 C CA . GLY A 1 97 ? -14.040 -5.504 33.323 1.00 49.69 97 GLY A CA 1
ATOM 751 C C . GLY A 1 97 ? -13.222 -6.078 32.173 1.00 49.69 97 GLY A C 1
ATOM 752 O O . GLY A 1 97 ? -13.533 -5.828 31.012 1.00 49.69 97 GLY A O 1
ATOM 753 N N . HIS A 1 98 ? -12.155 -6.790 32.521 1.00 46.50 98 HIS A N 1
ATOM 754 C CA . HIS A 1 98 ? -11.362 -7.628 31.631 1.00 46.50 98 HIS A CA 1
ATOM 755 C C . HIS A 1 98 ? -12.289 -8.550 30.825 1.00 46.50 98 HIS A C 1
ATOM 757 O O . HIS A 1 98 ? -13.100 -9.262 31.417 1.00 46.50 98 HIS A O 1
ATOM 763 N N . VAL A 1 99 ? -12.187 -8.520 29.497 1.00 52.75 99 VAL A N 1
ATOM 764 C CA . VAL A 1 99 ? -12.801 -9.540 28.642 1.00 52.75 99 VAL A CA 1
ATOM 765 C C . VAL A 1 99 ? -11.688 -10.527 28.317 1.00 52.75 99 VAL A C 1
ATOM 76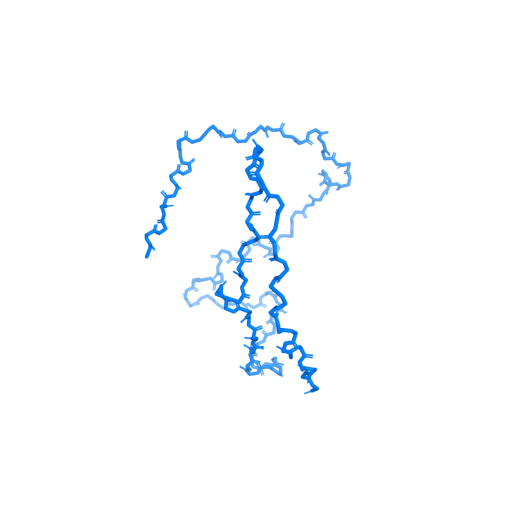7 O O . VAL A 1 99 ? -10.769 -10.188 27.571 1.00 52.75 99 VAL A O 1
ATOM 770 N N . THR A 1 100 ? -11.733 -11.675 28.991 1.00 46.12 100 THR A N 1
ATOM 771 C CA . THR A 1 100 ? -10.981 -12.885 28.637 1.00 46.12 100 THR A CA 1
ATOM 772 C C . THR A 1 100 ? -11.566 -13.517 27.383 1.00 46.12 100 THR A C 1
ATOM 774 O O . THR A 1 100 ? -12.805 -13.425 27.216 1.00 46.12 100 THR A O 1
#

Secondary structure (DSSP, 8-state):
-------GGGSPPPPP-GGGS-HHHHT----GGGGGGGGTTSTT----SS-PPPGGGS--S--------GGG-PPPPPPPSS------------------

InterPro domains:
  IPR015421 Pyridoxal phosphate-dependent transferase, major domain [G3DSA:3.40.640.10] (6-98)
  IPR050859 Class-I pyridoxal-phosphate-dependent aminotransferase-like [PTHR42790] (10-82)